Protein AF-A0A1J3GRE8-F1 (afdb_monomer_lite)

Secondary structure (DSSP, 8-state):
-HHHHHHHHHHHHHHHHHHHHHHT-SS-----------TT----------TT--BTTB---SS-S-GGG--HHHHTTS---THHHHHHHHHHHHHHHHSS-S-----BTTB-TTT--

Organism: Noccaea caerulescens (NCBI:txid107243)

InterPro domains:
  IPR000719 Protein kinase domain [PF00069] (44-110)
  IPR000719 Protein kinase domain [PS50011] (1-117)
  IPR011009 Protein kinase-like domain superfamily [SSF56112] (41-107)

Sequence (117 aa):
LIEKKLKRRARRAVAKISGRRVSIVGLSETPTKTVRNLDGIDMRCKVVDFGNACWADNKFAEEIQTRQYRAPEVILQSGYSFSVDMWSFACTAFELATGDMLFAPKDGNGYGEDEDH

Foldseek 3Di:
DVVVVVVVVVVVVVVVVVVVVVVVPDDDDDPPPPDPDCPPPDPDDDDDDCVLPDDQVGHDDLQDDDQLQADLCSLVSVDDGPVSVVSSVVQVVVCVVPVDGPFDFCDDDPDHSSNGD

pLDDT: mean 81.93, std 17.6, range [41.59, 98.38]

Radius of gyration: 19.97 Å; chains: 1; bounding box: 48×30×61 Å

Structure (mmCIF, N/CA/C/O backbone):
data_AF-A0A1J3GRE8-F1
#
_entry.id   AF-A0A1J3GRE8-F1
#
loop_
_atom_site.group_PDB
_atom_site.id
_atom_site.type_symbol
_atom_site.label_atom_id
_atom_site.label_alt_id
_atom_site.label_comp_id
_atom_site.label_asym_id
_atom_site.label_entity_id
_atom_site.label_seq_id
_atom_site.pdbx_PDB_ins_code
_atom_site.Cartn_x
_atom_site.Cartn_y
_atom_site.Cartn_z
_atom_site.occupancy
_atom_site.B_iso_or_equiv
_atom_site.auth_seq_id
_atom_site.auth_comp_id
_atom_site.auth_asym_id
_atom_site.auth_atom_id
_atom_site.pdbx_PDB_model_num
ATOM 1 N N . LEU A 1 1 ? -21.882 -22.134 -13.567 1.00 55.66 1 LEU A N 1
ATOM 2 C CA . LEU A 1 1 ? -22.225 -21.392 -14.817 1.00 55.66 1 LEU A CA 1
ATOM 3 C C . LEU A 1 1 ? -21.520 -20.025 -14.911 1.00 55.66 1 LEU A C 1
ATOM 5 O O . LEU A 1 1 ? -21.114 -19.631 -16.002 1.00 55.66 1 LEU A O 1
ATOM 9 N N . ILE A 1 2 ? -21.347 -19.325 -13.782 1.00 59.47 2 ILE A N 1
ATOM 10 C CA . ILE A 1 2 ? -20.769 -17.972 -13.685 1.00 59.47 2 ILE A CA 1
ATOM 11 C C . ILE A 1 2 ? -19.256 -17.957 -13.973 1.00 59.47 2 ILE A C 1
ATOM 13 O O . ILE A 1 2 ? -18.818 -17.208 -14.841 1.00 59.47 2 ILE A O 1
ATOM 17 N N . GLU A 1 3 ? -18.471 -18.866 -13.389 1.00 58.16 3 GLU A N 1
ATOM 18 C CA . GLU A 1 3 ? -17.017 -18.949 -13.641 1.00 58.16 3 GLU A CA 1
ATOM 19 C C . GLU A 1 3 ? -16.659 -19.201 -15.111 1.00 58.16 3 GLU A C 1
ATOM 21 O O . GLU A 1 3 ? -15.713 -18.623 -15.646 1.00 58.16 3 GLU A O 1
ATOM 26 N N . LYS A 1 4 ? -17.442 -20.039 -15.805 1.00 58.28 4 LYS A N 1
ATOM 27 C CA . LYS A 1 4 ? -17.248 -20.309 -17.239 1.00 58.28 4 LYS A CA 1
ATOM 28 C C . LYS A 1 4 ? -17.508 -19.051 -18.077 1.00 58.28 4 LYS A C 1
ATOM 30 O O . LYS A 1 4 ? -16.809 -18.816 -19.063 1.00 58.28 4 LYS A O 1
ATOM 35 N N . LYS A 1 5 ? -18.475 -18.214 -17.675 1.00 60.25 5 LYS A N 1
ATOM 36 C CA . LYS A 1 5 ? -18.725 -16.904 -18.301 1.00 60.25 5 LYS A CA 1
ATOM 37 C C . LYS A 1 5 ? -17.596 -15.913 -17.996 1.00 60.25 5 LYS A C 1
ATOM 39 O O . LYS A 1 5 ? -17.185 -15.202 -18.914 1.00 60.25 5 LYS A O 1
ATOM 44 N N . LEU A 1 6 ? -17.064 -15.913 -16.772 1.00 64.25 6 LEU A N 1
ATOM 45 C CA . LEU A 1 6 ? -15.968 -15.039 -16.342 1.00 64.25 6 LEU A CA 1
ATOM 46 C C . LEU A 1 6 ? -14.659 -15.367 -17.081 1.00 64.25 6 LEU A C 1
ATOM 48 O O . LEU A 1 6 ? -14.087 -14.497 -17.734 1.00 64.25 6 LEU A O 1
ATOM 52 N N . LYS A 1 7 ? -14.267 -16.650 -17.131 1.00 63.97 7 LYS A N 1
ATOM 53 C CA . LYS A 1 7 ? -13.099 -17.127 -17.900 1.00 63.97 7 LYS A CA 1
ATOM 54 C C . LYS A 1 7 ? -13.218 -16.819 -19.395 1.00 63.97 7 LYS A C 1
ATOM 56 O O . LYS A 1 7 ? -12.233 -16.458 -20.035 1.00 63.97 7 LYS A O 1
ATOM 61 N N . ARG A 1 8 ? -14.423 -16.914 -19.970 1.00 65.69 8 ARG A N 1
ATOM 62 C CA . ARG A 1 8 ? -14.665 -16.571 -21.382 1.00 65.69 8 ARG A CA 1
ATOM 63 C C . ARG A 1 8 ? -14.558 -15.066 -21.645 1.00 65.69 8 ARG A C 1
ATOM 65 O O . ARG A 1 8 ? -14.069 -14.677 -22.703 1.00 65.69 8 ARG A O 1
ATOM 72 N N . ARG A 1 9 ? -15.003 -14.225 -20.704 1.00 66.12 9 ARG A N 1
ATOM 73 C CA . ARG A 1 9 ? -14.842 -12.764 -20.774 1.00 66.12 9 ARG A CA 1
ATOM 74 C C . ARG A 1 9 ? -13.375 -12.357 -20.646 1.00 66.12 9 ARG A C 1
ATOM 76 O O . ARG A 1 9 ? -12.916 -11.602 -21.495 1.00 66.12 9 ARG A O 1
ATOM 83 N N . ALA A 1 10 ? -12.637 -12.941 -19.701 1.00 63.59 10 ALA A N 1
ATOM 84 C CA . ALA A 1 10 ? -11.201 -12.709 -19.539 1.00 63.59 10 ALA A CA 1
ATOM 85 C C . ALA A 1 10 ? -10.418 -13.070 -20.815 1.00 63.59 10 ALA A C 1
ATOM 87 O O . ALA A 1 10 ? -9.681 -12.247 -21.349 1.00 63.59 10 ALA A O 1
ATOM 88 N N . ARG A 1 11 ? -10.673 -14.251 -21.400 1.00 65.81 11 ARG A N 1
ATOM 89 C CA . ARG A 1 11 ? -10.040 -14.668 -22.667 1.00 65.81 11 ARG A CA 1
ATOM 90 C C . ARG A 1 11 ? -10.369 -13.736 -23.838 1.00 65.81 11 ARG A C 1
ATOM 92 O O . ARG A 1 11 ? -9.496 -13.449 -24.652 1.00 65.81 11 ARG A O 1
ATOM 99 N N . ARG A 1 12 ? -11.609 -13.235 -23.925 1.00 62.38 12 ARG A N 1
ATOM 100 C CA . ARG A 1 12 ? -12.005 -12.257 -24.956 1.00 62.38 12 ARG A CA 1
ATOM 101 C C . ARG A 1 12 ? -11.354 -10.890 -24.755 1.00 62.38 12 ARG A C 1
ATOM 103 O O . ARG A 1 12 ? -11.010 -10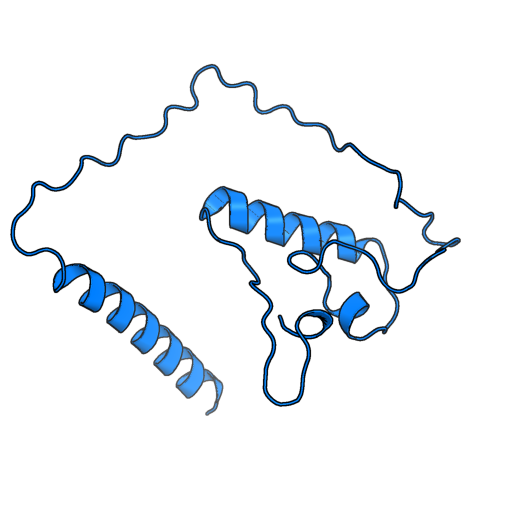.266 -25.752 1.00 62.38 12 ARG A O 1
ATOM 110 N N . ALA A 1 13 ? -11.185 -10.435 -23.514 1.00 65.06 13 ALA A N 1
ATOM 111 C CA . ALA A 1 13 ? -10.494 -9.183 -23.212 1.00 65.06 13 ALA A CA 1
ATOM 112 C C . ALA A 1 13 ? -9.015 -9.260 -23.622 1.00 65.06 13 ALA A C 1
ATOM 114 O O . ALA A 1 13 ? -8.551 -8.406 -24.374 1.00 65.06 13 ALA A O 1
ATOM 115 N N . VAL A 1 14 ? -8.324 -10.345 -23.254 1.00 60.56 14 VAL A N 1
ATOM 116 C CA . VAL A 1 14 ? -6.922 -10.599 -23.636 1.00 60.56 14 VAL A CA 1
ATOM 117 C C . VAL A 1 14 ? -6.753 -10.658 -25.161 1.00 60.56 14 VAL A C 1
ATOM 119 O O . VAL A 1 14 ? -5.864 -10.010 -25.710 1.00 60.56 14 VAL A O 1
ATOM 122 N N . ALA A 1 15 ? -7.648 -11.355 -25.871 1.00 61.41 15 ALA A N 1
ATOM 123 C CA . ALA A 1 15 ? -7.611 -11.418 -27.335 1.00 61.41 15 ALA A CA 1
ATOM 124 C C . ALA A 1 15 ? -7.863 -10.049 -28.001 1.00 61.41 15 ALA A C 1
ATOM 126 O O . ALA A 1 15 ? -7.235 -9.730 -29.008 1.00 61.41 15 ALA A O 1
ATOM 127 N N . LYS A 1 16 ? -8.738 -9.208 -27.428 1.00 64.62 16 LYS A N 1
ATOM 128 C CA . LYS A 1 16 ? -8.987 -7.841 -27.921 1.00 64.62 16 LYS A CA 1
ATOM 129 C C . LYS A 1 16 ? -7.784 -6.920 -27.713 1.00 64.62 16 LYS A C 1
ATOM 131 O O . LYS A 1 16 ? -7.497 -6.116 -28.593 1.00 64.62 16 LYS A O 1
ATOM 136 N N . ILE A 1 17 ? -7.081 -7.050 -26.587 1.00 59.44 17 ILE A N 1
ATOM 137 C CA . ILE A 1 17 ? -5.844 -6.305 -26.303 1.00 59.44 17 ILE A CA 1
ATOM 138 C C . ILE A 1 17 ? -4.742 -6.718 -27.288 1.00 59.44 17 ILE A C 1
ATOM 140 O O . ILE A 1 17 ? -4.071 -5.859 -27.856 1.00 59.44 17 ILE A O 1
ATOM 144 N N . SER A 1 18 ? -4.612 -8.020 -27.560 1.00 55.91 18 SER A N 1
ATOM 145 C CA . SER A 1 18 ? -3.664 -8.540 -28.552 1.00 55.91 18 SER A CA 1
ATOM 146 C C . SER A 1 18 ? -3.979 -8.042 -29.971 1.00 55.91 18 SER A C 1
ATOM 148 O O . SER A 1 18 ? -3.087 -7.533 -30.641 1.00 55.91 18 SER A O 1
ATOM 150 N N . GLY A 1 19 ? -5.246 -8.084 -30.402 1.00 49.59 19 GLY A N 1
ATOM 151 C CA . GLY A 1 19 ? -5.649 -7.633 -31.740 1.00 49.59 19 GLY A CA 1
ATOM 152 C C . GLY A 1 19 ? -5.536 -6.119 -31.958 1.00 49.59 19 GLY A C 1
ATOM 153 O O . GLY A 1 19 ? -5.105 -5.685 -33.024 1.00 49.59 19 GLY A O 1
ATOM 154 N N . ARG A 1 20 ? -5.847 -5.300 -30.941 1.00 52.09 20 ARG A N 1
ATOM 155 C CA . ARG A 1 20 ? -5.754 -3.828 -31.032 1.00 52.09 20 ARG A CA 1
ATOM 156 C C . ARG A 1 20 ? -4.306 -3.338 -31.160 1.00 52.09 20 ARG A C 1
ATOM 158 O O . ARG A 1 20 ? -4.073 -2.276 -31.728 1.00 52.09 20 ARG A O 1
ATOM 165 N N . ARG A 1 21 ? -3.344 -4.138 -30.683 1.00 49.12 21 ARG A N 1
ATOM 166 C CA . ARG A 1 21 ? -1.902 -3.896 -30.835 1.00 49.12 21 ARG A CA 1
ATOM 167 C C . ARG A 1 21 ? -1.404 -4.159 -32.261 1.00 49.12 21 ARG A C 1
ATOM 169 O O . ARG A 1 21 ? -0.431 -3.540 -32.662 1.00 49.12 21 ARG A O 1
ATOM 176 N N . VAL A 1 22 ? -2.073 -5.027 -33.027 1.00 50.03 22 VAL A N 1
ATOM 177 C CA . VAL A 1 22 ? -1.688 -5.360 -34.414 1.00 50.03 22 VAL A CA 1
ATOM 178 C C . VAL A 1 22 ? -2.215 -4.322 -35.409 1.00 50.03 22 VAL A C 1
ATOM 180 O O . VAL A 1 22 ? -1.516 -3.969 -36.348 1.00 50.03 22 VAL A O 1
ATOM 183 N N . SER A 1 23 ? -3.414 -3.774 -35.192 1.00 49.59 23 SER A N 1
ATOM 184 C CA . SER A 1 23 ? -4.052 -2.856 -36.150 1.00 49.59 23 SER A CA 1
ATOM 185 C C . SER A 1 23 ? -3.507 -1.419 -36.150 1.00 49.59 23 SER A C 1
ATOM 187 O O . SER A 1 23 ? -3.794 -0.676 -37.079 1.00 49.59 23 SER A O 1
ATOM 189 N N . ILE A 1 24 ? -2.754 -1.008 -35.121 1.00 52.38 24 ILE A N 1
ATOM 190 C CA . ILE A 1 24 ? -2.148 0.339 -35.032 1.00 52.38 24 ILE A CA 1
ATOM 191 C C . ILE A 1 24 ? -0.739 0.383 -35.651 1.00 52.38 24 ILE A C 1
ATOM 193 O O . ILE A 1 24 ? -0.247 1.459 -35.977 1.00 52.38 24 ILE A O 1
ATOM 197 N N . VAL A 1 25 ? -0.100 -0.768 -35.876 1.00 48.06 25 VAL A N 1
ATOM 198 C CA . VAL A 1 25 ? 1.263 -0.845 -36.425 1.00 48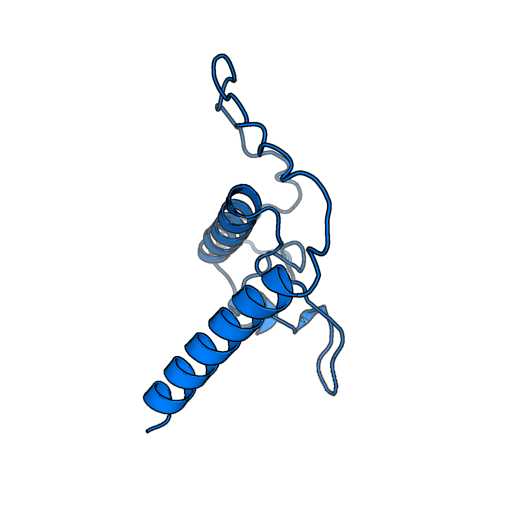.06 25 VAL A CA 1
ATOM 199 C C . VAL A 1 25 ? 1.192 -0.999 -37.946 1.00 48.06 25 VAL A C 1
ATOM 201 O O . VAL A 1 25 ? 1.510 -2.038 -38.517 1.00 48.06 25 VAL A O 1
ATOM 204 N N . GLY A 1 26 ? 0.719 0.056 -38.606 1.00 49.22 26 GLY A N 1
ATOM 205 C CA . GLY A 1 26 ? 1.061 0.315 -39.998 1.00 49.22 26 GLY A CA 1
ATOM 206 C C . GLY A 1 26 ? 2.435 0.982 -40.038 1.00 49.22 26 GLY A C 1
ATOM 207 O O . GLY A 1 26 ? 2.584 2.072 -39.503 1.00 49.22 26 GLY A O 1
ATOM 208 N N . LEU A 1 27 ? 3.414 0.301 -40.644 1.00 50.66 27 LEU A N 1
ATOM 209 C CA . LEU A 1 27 ? 4.716 0.824 -41.088 1.00 50.66 27 LEU A CA 1
ATOM 210 C C . LEU A 1 27 ? 5.445 1.768 -40.109 1.00 50.66 27 LEU A C 1
ATOM 212 O O . LEU A 1 27 ? 5.526 2.972 -40.327 1.00 50.66 27 LEU A O 1
ATOM 216 N N . SER A 1 28 ? 6.092 1.201 -39.096 1.00 41.59 28 SER A N 1
ATOM 217 C CA . SER A 1 28 ? 7.364 1.730 -38.594 1.00 41.59 28 SER A CA 1
ATOM 218 C C . SER A 1 28 ? 8.142 0.610 -37.907 1.00 41.59 28 SER A C 1
ATOM 220 O O . SER A 1 28 ? 7.554 -0.327 -37.363 1.00 41.59 28 SER A O 1
ATOM 222 N N . GLU A 1 29 ? 9.464 0.658 -38.045 1.00 47.19 29 GLU A N 1
ATOM 223 C CA . GLU A 1 29 ? 10.429 -0.307 -37.517 1.00 47.19 29 GLU A CA 1
ATOM 224 C C . GLU A 1 29 ? 10.064 -0.747 -36.096 1.00 47.19 29 GLU A C 1
ATOM 226 O O . GLU A 1 29 ? 9.780 0.080 -35.229 1.00 47.19 29 GLU A O 1
ATOM 231 N N . THR A 1 30 ? 10.060 -2.058 -35.839 1.00 44.81 30 THR A N 1
ATOM 232 C CA . THR A 1 30 ? 9.875 -2.579 -34.482 1.00 44.81 30 THR A CA 1
ATOM 233 C C . THR A 1 30 ? 10.971 -1.990 -33.596 1.00 44.81 30 THR A C 1
ATOM 235 O O . THR A 1 30 ? 12.136 -2.329 -33.824 1.00 44.81 30 THR A O 1
ATOM 238 N N . PRO A 1 31 ? 10.659 -1.147 -32.592 1.00 51.31 31 PRO A N 1
ATOM 239 C CA . PRO A 1 31 ? 11.686 -0.669 -31.692 1.00 51.31 31 PRO A CA 1
ATOM 240 C C . PRO A 1 31 ? 12.195 -1.897 -30.949 1.00 51.31 31 PRO A C 1
ATOM 242 O O . PRO A 1 31 ? 11.434 -2.586 -30.260 1.00 51.31 31 PRO A O 1
ATOM 245 N N . THR A 1 32 ? 13.472 -2.210 -31.143 1.00 46.22 32 THR A N 1
ATOM 246 C CA . THR A 1 32 ? 14.197 -3.203 -30.362 1.00 46.22 32 THR A CA 1
ATOM 247 C C . THR A 1 32 ? 13.942 -2.848 -28.904 1.00 46.22 32 THR A C 1
ATOM 249 O O . THR A 1 32 ? 14.388 -1.799 -28.442 1.00 46.22 32 THR A O 1
ATOM 252 N N . LYS A 1 33 ? 13.146 -3.655 -28.186 1.00 58.25 33 LYS A N 1
ATOM 253 C CA . LYS A 1 33 ? 12.973 -3.476 -26.742 1.00 58.25 33 LYS A CA 1
ATOM 254 C C . LYS A 1 33 ? 14.374 -3.522 -26.150 1.00 58.25 33 LYS A C 1
ATOM 256 O O . LYS A 1 33 ? 14.985 -4.588 -26.126 1.00 58.25 33 LYS A O 1
ATOM 261 N N . THR A 1 34 ? 14.890 -2.376 -25.727 1.00 59.16 34 THR A N 1
ATOM 262 C CA . THR A 1 34 ? 16.144 -2.291 -24.993 1.00 59.16 34 THR A CA 1
ATOM 263 C C . THR A 1 34 ? 15.997 -3.183 -23.771 1.00 59.16 34 THR A C 1
ATOM 265 O O . THR A 1 34 ? 15.161 -2.942 -22.899 1.00 59.16 34 THR A O 1
ATOM 268 N N . VAL A 1 35 ? 16.749 -4.283 -23.750 1.00 68.62 35 VAL A N 1
ATOM 269 C CA . VAL A 1 35 ? 16.831 -5.148 -22.576 1.00 68.62 35 VAL A CA 1
ATOM 270 C C . VAL A 1 35 ? 17.457 -4.289 -21.486 1.00 68.62 35 VAL A C 1
ATOM 272 O O . VAL A 1 35 ? 18.594 -3.842 -21.628 1.00 68.62 35 VAL A O 1
ATOM 275 N N . ARG A 1 36 ? 16.690 -3.979 -20.437 1.00 72.38 36 ARG A N 1
ATOM 276 C CA . ARG A 1 36 ? 17.220 -3.263 -19.276 1.00 72.38 36 ARG A CA 1
ATOM 277 C C . ARG A 1 36 ? 18.269 -4.170 -18.635 1.00 72.38 36 ARG A C 1
ATOM 279 O O . ARG A 1 36 ? 17.914 -5.235 -18.137 1.00 72.38 36 ARG A O 1
ATOM 286 N N . ASN A 1 37 ? 19.539 -3.780 -18.711 1.00 81.75 37 ASN A N 1
ATOM 287 C CA . ASN A 1 37 ? 20.615 -4.493 -18.038 1.00 81.75 37 ASN A CA 1
ATOM 288 C C . ASN A 1 37 ? 20.622 -4.091 -16.552 1.00 81.75 37 ASN A C 1
ATOM 290 O O . ASN A 1 37 ? 20.648 -2.900 -16.246 1.00 81.75 37 ASN A O 1
ATOM 294 N N . LEU A 1 38 ? 20.549 -5.078 -15.657 1.00 83.56 38 LEU A N 1
ATOM 295 C CA . LEU A 1 38 ? 20.589 -4.894 -14.202 1.00 83.56 38 LEU A CA 1
ATOM 296 C C . LEU A 1 38 ? 21.978 -5.200 -13.612 1.00 83.56 38 LEU A C 1
ATOM 298 O O . LEU A 1 38 ? 22.169 -5.079 -12.402 1.00 83.56 38 LEU A O 1
ATOM 302 N N . ASP A 1 39 ? 22.944 -5.595 -14.444 1.00 90.62 39 ASP A N 1
ATOM 303 C CA . ASP A 1 39 ? 24.309 -5.901 -14.027 1.00 90.62 39 ASP A CA 1
ATOM 304 C C . ASP A 1 39 ? 24.938 -4.696 -13.315 1.00 90.62 39 ASP A C 1
ATOM 306 O O . ASP A 1 39 ? 24.925 -3.569 -13.814 1.00 90.62 39 ASP A O 1
ATOM 310 N N . GLY A 1 40 ? 25.500 -4.936 -12.129 1.00 89.62 40 GLY A N 1
ATOM 311 C CA . GLY A 1 40 ? 26.135 -3.898 -11.313 1.00 89.62 40 GLY A CA 1
ATOM 312 C C . GLY A 1 40 ? 25.172 -3.024 -10.500 1.00 89.62 40 GLY A C 1
ATOM 313 O O . GLY A 1 40 ? 25.644 -2.160 -9.763 1.00 89.62 40 GLY A O 1
ATOM 314 N N . ILE A 1 41 ? 23.854 -3.248 -10.579 1.00 89.88 41 ILE A N 1
ATOM 315 C CA . ILE A 1 41 ? 22.877 -2.569 -9.718 1.00 89.88 41 ILE A CA 1
ATOM 316 C C . ILE A 1 41 ? 22.771 -3.305 -8.376 1.00 89.88 41 ILE A C 1
ATOM 318 O O . ILE A 1 41 ? 22.450 -4.492 -8.317 1.00 89.88 41 ILE A O 1
ATOM 322 N N . ASP A 1 42 ? 23.011 -2.588 -7.279 1.00 92.50 42 ASP A N 1
ATOM 323 C CA . ASP A 1 42 ? 22.761 -3.088 -5.927 1.00 92.50 42 ASP A CA 1
ATOM 324 C C . ASP A 1 42 ? 21.256 -3.070 -5.621 1.00 92.50 42 ASP A C 1
ATOM 326 O O . ASP A 1 42 ? 20.635 -2.012 -5.563 1.00 92.50 42 ASP A O 1
ATOM 330 N N . MET A 1 43 ? 20.672 -4.250 -5.410 1.00 89.12 43 MET A N 1
ATOM 331 C CA . MET A 1 43 ? 19.235 -4.422 -5.153 1.00 89.12 43 MET A CA 1
ATOM 332 C C . MET A 1 43 ? 18.867 -4.318 -3.663 1.00 89.12 43 MET A C 1
ATOM 334 O O . MET A 1 43 ? 17.725 -4.592 -3.283 1.00 89.12 43 MET A O 1
ATOM 338 N N . ARG A 1 44 ? 19.810 -3.946 -2.786 1.00 94.69 44 ARG A N 1
ATOM 339 C CA . ARG A 1 44 ? 19.513 -3.707 -1.369 1.00 94.69 44 ARG A CA 1
ATOM 340 C C . ARG A 1 44 ? 18.605 -2.491 -1.214 1.00 94.69 44 ARG A C 1
ATOM 342 O O . ARG A 1 44 ? 18.969 -1.373 -1.562 1.00 94.69 44 ARG A O 1
ATOM 349 N N . CYS A 1 45 ? 17.449 -2.707 -0.601 1.00 93.12 45 CYS A N 1
ATOM 350 C CA . CYS A 1 45 ? 16.517 -1.654 -0.225 1.00 93.12 45 CYS A CA 1
ATOM 351 C C . CYS A 1 45 ? 16.279 -1.657 1.290 1.00 93.12 45 CYS A C 1
ATOM 353 O O . CYS A 1 45 ? 16.559 -2.634 1.988 1.00 93.12 45 CYS A O 1
ATOM 355 N N . LYS A 1 46 ? 15.791 -0.529 1.804 1.00 96.50 46 LYS A N 1
ATOM 356 C CA . LYS A 1 46 ? 15.354 -0.368 3.192 1.00 96.50 46 LYS A CA 1
ATOM 357 C C . LYS A 1 46 ? 13.988 0.298 3.180 1.00 96.50 46 LYS A C 1
ATOM 359 O O . LYS A 1 46 ? 13.780 1.230 2.407 1.00 96.50 46 LYS A O 1
ATOM 364 N N . VAL A 1 47 ? 13.090 -0.168 4.041 1.00 95.88 47 VAL A N 1
ATOM 365 C CA . VAL A 1 47 ? 11.826 0.527 4.301 1.00 95.88 47 VAL A CA 1
ATOM 366 C C . VAL A 1 47 ? 12.137 1.798 5.087 1.00 95.88 47 VAL A C 1
ATOM 368 O O . VAL A 1 47 ? 12.975 1.787 5.992 1.00 95.88 47 VAL A O 1
ATOM 371 N N . VAL A 1 48 ? 11.496 2.894 4.702 1.00 96.81 48 VAL A N 1
ATOM 372 C CA . VAL A 1 48 ? 11.655 4.221 5.302 1.00 96.81 48 VAL A CA 1
ATOM 373 C C . VAL A 1 48 ? 10.279 4.820 5.581 1.00 96.81 48 VAL A C 1
ATOM 375 O O . VAL A 1 48 ? 9.275 4.244 5.181 1.00 96.81 48 VAL A O 1
ATOM 378 N N . ASP A 1 49 ? 10.265 5.977 6.244 1.00 94.88 49 ASP A N 1
ATOM 379 C CA . ASP A 1 49 ? 9.057 6.732 6.594 1.00 94.88 49 ASP A CA 1
ATOM 380 C C . ASP A 1 49 ? 8.063 5.954 7.475 1.00 94.88 49 ASP A C 1
ATOM 382 O O . ASP A 1 49 ? 7.006 5.492 7.057 1.00 94.88 49 ASP A O 1
ATOM 386 N N . PHE A 1 50 ? 8.419 5.841 8.754 1.00 95.56 50 PHE A N 1
ATOM 387 C CA . PHE A 1 50 ? 7.566 5.252 9.786 1.00 95.56 50 PHE A CA 1
ATOM 388 C C . PHE A 1 50 ? 6.661 6.299 10.461 1.00 95.56 50 PHE A C 1
ATOM 390 O O . PHE A 1 50 ? 6.170 6.052 11.560 1.00 95.56 50 PHE A O 1
ATOM 397 N N . GLY A 1 51 ? 6.432 7.466 9.840 1.00 94.19 51 GLY A N 1
ATOM 398 C CA . GLY A 1 51 ? 5.617 8.539 10.426 1.00 94.19 51 GLY A CA 1
ATOM 399 C C . GLY A 1 51 ? 4.162 8.135 10.686 1.00 94.19 51 GLY A C 1
ATOM 400 O O . GLY A 1 51 ? 3.554 8.616 11.636 1.00 94.19 51 GLY A O 1
ATOM 401 N N . ASN A 1 52 ? 3.644 7.196 9.887 1.00 91.44 52 ASN A N 1
ATOM 402 C CA . ASN A 1 52 ? 2.303 6.619 10.029 1.00 91.44 52 ASN A CA 1
ATOM 403 C C . ASN A 1 52 ? 2.311 5.188 10.598 1.00 91.44 52 ASN A C 1
ATOM 405 O O . ASN A 1 52 ? 1.278 4.522 10.589 1.00 91.44 52 ASN A O 1
ATOM 409 N N . ALA A 1 53 ? 3.453 4.684 11.074 1.00 94.31 53 ALA A N 1
ATOM 410 C CA . ALA A 1 53 ? 3.517 3.350 11.659 1.00 94.31 53 ALA A CA 1
ATOM 411 C C . ALA A 1 53 ? 2.864 3.332 13.048 1.00 94.31 53 ALA A C 1
ATOM 413 O O . ALA A 1 53 ? 3.080 4.233 13.859 1.00 94.31 53 ALA A O 1
ATOM 414 N N . CYS A 1 54 ? 2.106 2.278 13.347 1.00 94.75 54 CYS A N 1
ATOM 415 C CA . CYS A 1 54 ? 1.442 2.093 14.634 1.00 94.75 54 CYS A CA 1
ATOM 416 C C . CYS A 1 54 ? 1.739 0.716 15.234 1.00 94.75 54 CYS A C 1
ATOM 418 O O . CYS A 1 54 ? 2.063 -0.239 14.526 1.00 94.75 54 CYS A O 1
ATOM 420 N N . TRP A 1 55 ? 1.569 0.594 16.549 1.00 94.06 55 TRP A N 1
ATOM 421 C CA . TRP A 1 55 ? 1.572 -0.708 17.211 1.00 94.06 55 TRP A CA 1
ATOM 422 C C . TRP A 1 55 ? 0.233 -1.416 16.977 1.00 94.06 55 TRP A C 1
ATOM 424 O O . TRP A 1 55 ? -0.804 -0.770 16.833 1.00 94.06 55 TRP A O 1
ATOM 434 N N . ALA A 1 56 ? 0.231 -2.749 16.949 1.00 89.69 56 ALA A N 1
ATOM 435 C CA . ALA A 1 56 ? -0.978 -3.525 16.651 1.00 89.69 56 ALA A CA 1
ATOM 436 C C . ALA A 1 56 ? -2.104 -3.336 17.680 1.00 89.69 56 ALA A C 1
ATOM 438 O O . ALA A 1 56 ? -3.282 -3.448 17.340 1.00 89.69 56 ALA A O 1
ATOM 439 N N . ASP A 1 57 ? -1.729 -3.043 18.921 1.00 91.81 57 ASP A N 1
ATOM 440 C CA . ASP A 1 57 ? -2.592 -2.763 20.064 1.00 91.81 57 ASP A CA 1
ATOM 441 C C . ASP A 1 57 ? -2.831 -1.261 20.295 1.00 91.81 57 ASP A C 1
ATOM 443 O O . ASP A 1 57 ? -3.646 -0.900 21.139 1.00 91.81 57 ASP A O 1
ATOM 447 N N . ASN A 1 58 ? -2.174 -0.382 19.531 1.00 92.44 58 ASN A N 1
ATOM 448 C CA . ASN A 1 58 ? -2.320 1.067 19.650 1.00 92.44 58 ASN A CA 1
ATOM 449 C C . ASN A 1 58 ? -2.414 1.736 18.271 1.00 92.44 58 ASN A C 1
ATOM 451 O O . ASN A 1 58 ? -1.454 2.323 17.762 1.00 92.44 58 ASN A O 1
ATOM 455 N N . LYS A 1 59 ? -3.598 1.619 17.671 1.00 92.44 59 LYS A N 1
ATOM 456 C CA . LYS A 1 59 ? -3.956 2.227 16.385 1.00 92.44 59 LYS A CA 1
ATOM 457 C C . LYS A 1 59 ? -4.482 3.638 16.619 1.00 92.44 59 LYS A C 1
ATOM 459 O O . LYS A 1 59 ? -5.38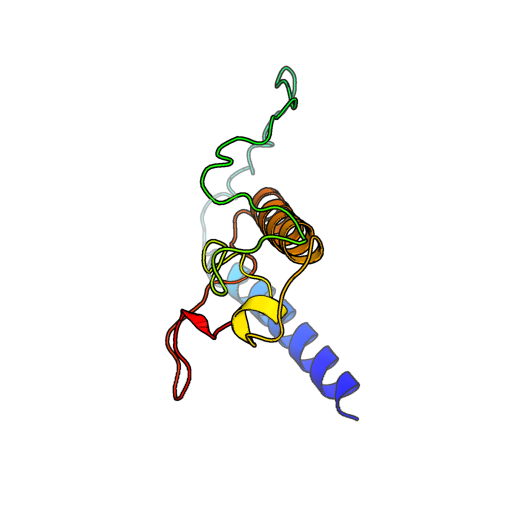9 3.823 17.425 1.00 92.44 59 LYS A O 1
ATOM 464 N N . PHE A 1 60 ? -3.943 4.617 15.897 1.00 91.50 60 PHE A N 1
ATOM 465 C CA . PHE A 1 60 ? -4.344 6.026 16.024 1.00 91.50 60 PHE A CA 1
ATOM 466 C C . PHE A 1 60 ? -5.194 6.545 14.852 1.00 91.50 60 PHE A C 1
ATOM 468 O O . PHE A 1 60 ? -5.725 7.648 14.940 1.00 91.50 60 PHE A O 1
ATOM 475 N N . ALA A 1 61 ? -5.338 5.770 13.773 1.00 91.50 61 ALA A N 1
ATOM 476 C CA . ALA A 1 61 ? -6.183 6.096 12.624 1.00 91.50 61 ALA A CA 1
ATOM 477 C C . ALA A 1 61 ? -6.851 4.830 12.071 1.00 91.50 61 ALA A C 1
ATOM 479 O O . ALA A 1 61 ? -6.238 3.761 12.084 1.00 91.50 61 ALA A O 1
ATOM 480 N N . GLU A 1 62 ? -8.090 4.952 11.590 1.00 91.19 62 GLU A N 1
ATOM 481 C CA . GLU A 1 62 ? -8.817 3.871 10.902 1.00 91.19 62 GLU A CA 1
ATOM 482 C C . GLU A 1 62 ? -8.582 3.897 9.390 1.00 91.19 62 GLU A C 1
ATOM 484 O O . GLU A 1 62 ? -8.448 2.844 8.770 1.00 91.19 62 GLU A O 1
ATOM 489 N N . GLU A 1 63 ? -8.458 5.095 8.816 1.00 91.75 63 GLU A N 1
ATOM 490 C CA . GLU A 1 63 ? -8.056 5.284 7.429 1.00 91.75 63 GLU A CA 1
ATOM 491 C C . GLU A 1 63 ? -6.534 5.420 7.347 1.00 91.75 63 GLU A C 1
ATOM 493 O O . GLU A 1 63 ? -5.936 6.377 7.843 1.00 91.75 63 GLU A O 1
ATOM 498 N N . ILE A 1 64 ? -5.907 4.429 6.724 1.00 95.12 64 ILE A N 1
ATOM 499 C CA . ILE A 1 64 ? -4.460 4.332 6.546 1.00 95.12 64 ILE A CA 1
ATOM 500 C C . ILE A 1 64 ? -4.137 4.033 5.078 1.00 95.12 64 ILE A C 1
ATOM 502 O O . ILE A 1 64 ? -5.032 3.781 4.266 1.00 95.12 64 ILE A O 1
ATOM 506 N N . GLN A 1 65 ? -2.840 4.022 4.760 1.00 96.00 65 GLN A N 1
ATOM 507 C CA . GLN A 1 65 ? -2.288 3.740 3.432 1.00 96.00 65 GLN A CA 1
ATOM 508 C C . GLN A 1 65 ? -2.646 4.791 2.369 1.00 96.00 65 GLN A C 1
ATOM 510 O O . GLN A 1 65 ? -3.664 5.484 2.413 1.00 96.00 65 GLN A O 1
ATOM 515 N N . THR A 1 66 ? -1.784 4.888 1.362 1.00 94.88 66 THR A N 1
ATOM 516 C CA . THR A 1 66 ? -2.091 5.612 0.130 1.00 94.88 66 THR A CA 1
ATOM 517 C C . THR A 1 66 ? -3.117 4.817 -0.679 1.00 94.88 66 THR A C 1
ATOM 519 O O . THR A 1 66 ? -3.018 3.595 -0.779 1.00 94.88 66 THR A O 1
ATOM 522 N N . ARG A 1 67 ? -4.086 5.517 -1.271 1.00 95.06 67 ARG A N 1
ATOM 523 C CA . ARG A 1 67 ? -5.299 4.960 -1.886 1.00 95.06 67 ARG A CA 1
ATOM 524 C C . ARG A 1 67 ? -5.075 3.749 -2.805 1.00 95.06 67 ARG A C 1
ATOM 526 O O . ARG A 1 67 ? -5.764 2.756 -2.650 1.00 95.06 67 ARG A O 1
ATOM 533 N N . GLN A 1 68 ? -4.104 3.794 -3.717 1.00 95.75 68 GLN A N 1
ATOM 534 C CA . GLN A 1 68 ? -3.824 2.719 -4.692 1.00 95.75 68 GLN A CA 1
ATOM 535 C C . GLN A 1 68 ? -3.261 1.433 -4.064 1.00 95.75 68 GLN A C 1
ATOM 537 O O . GLN A 1 68 ? -3.223 0.385 -4.706 1.00 95.75 68 GLN A O 1
ATOM 542 N N . TYR A 1 69 ? -2.783 1.526 -2.826 1.00 97.50 69 TYR A N 1
ATOM 543 C CA . TYR A 1 69 ? -2.153 0.443 -2.076 1.00 97.50 69 TYR A CA 1
ATOM 544 C C . TYR A 1 69 ? -2.990 0.066 -0.849 1.00 97.50 69 TYR A C 1
ATOM 546 O O . TYR A 1 69 ? -2.508 -0.668 0.009 1.00 97.50 69 TYR A O 1
ATOM 554 N N . ARG A 1 70 ? -4.213 0.598 -0.728 1.00 97.50 70 ARG A N 1
ATOM 555 C CA . ARG A 1 70 ? -5.058 0.454 0.456 1.00 97.50 70 ARG A CA 1
ATOM 556 C C . ARG A 1 70 ? -5.689 -0.932 0.497 1.00 97.50 70 ARG A C 1
ATOM 558 O O . ARG A 1 70 ? -6.181 -1.439 -0.504 1.00 97.50 70 ARG A O 1
ATOM 565 N N . ALA A 1 71 ? -5.646 -1.574 1.656 1.00 97.56 71 ALA A N 1
ATOM 566 C CA . ALA A 1 71 ? -6.192 -2.915 1.801 1.00 97.56 71 ALA A CA 1
ATOM 567 C C . ALA A 1 71 ? -7.733 -2.891 1.835 1.00 97.56 71 ALA A C 1
ATOM 569 O O . ALA A 1 71 ? -8.320 -1.939 2.359 1.00 97.56 71 ALA A O 1
ATOM 570 N N . PRO A 1 72 ? -8.417 -3.936 1.336 1.00 96.69 72 PRO A N 1
ATOM 571 C CA . PRO A 1 72 ? -9.876 -3.981 1.313 1.00 96.69 72 PRO A CA 1
ATOM 572 C C . PRO A 1 72 ? -10.491 -3.905 2.714 1.00 96.69 72 PRO A C 1
ATOM 574 O O . PRO A 1 72 ? -11.535 -3.285 2.883 1.00 96.69 72 PRO A O 1
ATOM 577 N N . GLU A 1 73 ? -9.845 -4.465 3.739 1.00 96.69 73 GLU A N 1
ATOM 578 C CA . GLU A 1 73 ? -10.302 -4.352 5.129 1.00 96.69 73 GLU A CA 1
ATOM 579 C C . GLU A 1 73 ? -10.261 -2.915 5.680 1.00 96.69 73 GLU A C 1
ATOM 581 O O . GLU A 1 73 ? -11.047 -2.576 6.567 1.00 96.69 73 GLU A O 1
ATOM 586 N N . VAL A 1 74 ? -9.383 -2.061 5.139 1.00 96.56 74 VAL A N 1
ATOM 587 C CA . VAL A 1 74 ? -9.309 -0.630 5.476 1.00 96.56 74 VAL A CA 1
ATOM 588 C C . VAL A 1 74 ? -10.425 0.130 4.766 1.00 96.56 74 VAL A C 1
ATOM 590 O O . VAL A 1 74 ? -11.109 0.926 5.399 1.00 96.56 74 VAL A O 1
ATOM 593 N N . ILE A 1 75 ? -10.668 -0.164 3.485 1.00 95.62 75 ILE A N 1
ATOM 594 C CA . ILE A 1 75 ? -11.767 0.437 2.706 1.00 95.62 75 ILE A CA 1
ATOM 595 C C . ILE A 1 75 ? -13.123 0.113 3.335 1.00 95.62 75 ILE A C 1
ATOM 597 O O . ILE A 1 75 ? -13.968 0.984 3.503 1.00 95.62 75 ILE A O 1
ATOM 601 N N . LEU A 1 76 ? -13.319 -1.148 3.720 1.00 95.00 76 LEU A N 1
ATOM 602 C CA . LEU A 1 76 ? -14.552 -1.628 4.342 1.00 95.00 76 LEU A CA 1
ATOM 603 C C . LEU A 1 76 ? -14.681 -1.234 5.819 1.00 95.00 76 LEU A C 1
ATOM 605 O O . LEU A 1 76 ? -15.667 -1.612 6.450 1.00 95.00 76 LEU A O 1
ATOM 609 N N . GLN A 1 77 ? -13.685 -0.540 6.383 1.00 94.38 77 GLN A N 1
ATOM 610 C CA . GLN A 1 77 ? -13.633 -0.156 7.796 1.00 94.38 77 GLN A CA 1
ATOM 611 C C . GLN A 1 77 ? -13.876 -1.347 8.746 1.00 94.38 77 GLN A C 1
ATOM 613 O O . GLN A 1 77 ? -14.444 -1.209 9.826 1.00 94.38 77 GLN A O 1
ATOM 618 N N . SER A 1 78 ? -13.425 -2.549 8.365 1.00 94.44 78 SER A N 1
ATOM 619 C CA . SER A 1 78 ? -13.625 -3.779 9.148 1.00 94.44 78 SER A CA 1
ATOM 620 C C . SER A 1 78 ? -12.550 -4.003 10.219 1.00 94.44 78 SER A C 1
ATOM 622 O O . SER A 1 78 ? -12.457 -5.082 10.806 1.00 94.44 78 SER A O 1
ATOM 624 N N . GLY A 1 79 ? -11.711 -2.993 10.451 1.00 92.94 79 GLY A N 1
ATOM 625 C CA . GLY A 1 79 ? -10.471 -3.097 11.208 1.00 92.94 79 GLY A CA 1
ATOM 626 C C . GLY A 1 79 ? -9.336 -3.709 10.385 1.00 92.94 79 GLY A C 1
ATOM 627 O O . GLY A 1 79 ? -9.555 -4.476 9.452 1.00 92.94 79 GLY A O 1
ATOM 628 N N . TYR A 1 80 ? -8.101 -3.367 10.753 1.00 95.38 80 TYR A N 1
ATOM 629 C CA . TYR A 1 80 ? -6.893 -3.830 10.069 1.00 95.38 80 TYR A CA 1
ATOM 630 C C . TYR A 1 80 ? -5.883 -4.495 11.004 1.00 95.38 80 TYR A C 1
ATOM 632 O O . TYR A 1 80 ? -5.949 -4.362 12.228 1.00 95.38 80 TYR A O 1
ATOM 640 N N . SER A 1 81 ? -4.919 -5.202 10.422 1.00 95.00 81 SER A N 1
ATOM 641 C CA . SER A 1 81 ? -3.764 -5.786 11.108 1.00 95.00 81 SER A CA 1
ATOM 642 C C . SER A 1 81 ? -2.540 -5.701 10.191 1.00 95.00 81 SER A C 1
ATOM 644 O O . SER A 1 81 ? -2.573 -5.008 9.182 1.00 95.00 81 SER A O 1
ATOM 646 N N . PHE A 1 82 ? -1.479 -6.444 10.494 1.00 96.38 82 PHE A N 1
ATOM 647 C CA . PHE A 1 82 ? -0.251 -6.520 9.696 1.00 96.38 82 PHE A CA 1
ATOM 648 C C . PHE A 1 82 ? -0.477 -6.977 8.239 1.00 96.38 82 PHE A C 1
ATOM 650 O O . PHE A 1 82 ? 0.401 -6.822 7.394 1.00 96.38 82 PHE A O 1
ATOM 657 N N . SER A 1 83 ? -1.642 -7.559 7.922 1.00 97.31 83 SER A N 1
ATOM 658 C CA . SER A 1 83 ? -2.016 -7.963 6.559 1.00 97.31 83 SER A CA 1
ATOM 659 C C . SER A 1 83 ? -2.038 -6.799 5.575 1.00 97.31 83 SER A C 1
ATOM 661 O O . SER A 1 83 ? -1.741 -7.003 4.398 1.00 97.31 83 SER A O 1
ATOM 663 N N . VAL A 1 84 ? -2.331 -5.587 6.049 1.00 97.50 84 VAL A N 1
ATOM 664 C CA . VAL A 1 84 ? -2.418 -4.404 5.186 1.00 97.50 84 VAL A CA 1
ATOM 665 C C . VAL A 1 84 ? -1.069 -4.036 4.579 1.00 97.50 84 VAL A C 1
ATOM 667 O O . VAL A 1 84 ? -1.006 -3.661 3.411 1.00 97.50 84 VAL A O 1
ATOM 670 N N . ASP A 1 85 ? 0.024 -4.250 5.313 1.00 97.75 85 ASP A N 1
ATOM 671 C CA . ASP A 1 85 ? 1.378 -4.022 4.805 1.00 97.75 85 ASP A CA 1
ATOM 672 C C . ASP A 1 85 ? 1.719 -5.018 3.691 1.00 97.75 85 ASP A C 1
ATOM 674 O O . ASP A 1 85 ? 2.319 -4.657 2.677 1.00 97.75 85 ASP A O 1
ATOM 678 N N . MET A 1 86 ? 1.277 -6.273 3.835 1.00 98.31 86 MET A N 1
ATOM 679 C CA . MET A 1 86 ? 1.455 -7.296 2.801 1.00 98.31 86 MET A CA 1
ATOM 680 C C . MET A 1 86 ? 0.628 -7.000 1.549 1.00 98.31 86 MET A C 1
ATOM 682 O O . MET A 1 86 ? 1.088 -7.276 0.439 1.00 98.31 86 MET A O 1
ATOM 686 N N . TRP A 1 87 ? -0.562 -6.416 1.707 1.00 98.19 87 TRP A N 1
ATOM 687 C CA . TRP A 1 87 ? -1.367 -5.940 0.585 1.00 98.19 87 TRP A CA 1
ATOM 688 C C . TRP A 1 87 ? -0.665 -4.806 -0.169 1.00 98.19 87 TRP A C 1
ATOM 690 O O . TRP A 1 87 ? -0.478 -4.910 -1.385 1.00 98.19 87 TRP A O 1
ATOM 700 N N . SER A 1 88 ? -0.199 -3.772 0.546 1.00 98.12 88 SER A N 1
ATOM 701 C CA . SER A 1 88 ? 0.598 -2.685 -0.039 1.00 98.12 88 SER A CA 1
ATOM 702 C C . SER A 1 88 ? 1.806 -3.233 -0.795 1.00 98.12 88 SER A C 1
ATOM 704 O O . SER A 1 88 ? 2.034 -2.872 -1.948 1.00 98.12 88 SER A O 1
ATOM 706 N N . PHE A 1 89 ? 2.548 -4.159 -0.177 1.00 97.94 89 PHE A N 1
ATOM 707 C CA . PHE A 1 89 ? 3.722 -4.780 -0.783 1.00 97.94 89 PHE A CA 1
ATOM 708 C C . PHE A 1 89 ? 3.385 -5.540 -2.072 1.00 97.94 89 PHE A C 1
ATOM 710 O O . PHE A 1 89 ? 4.120 -5.433 -3.053 1.00 97.94 89 PHE A O 1
ATOM 717 N N . ALA A 1 90 ? 2.272 -6.277 -2.108 1.00 98.38 90 ALA A N 1
ATOM 718 C CA . ALA A 1 90 ? 1.830 -6.976 -3.313 1.00 98.38 90 ALA A CA 1
ATOM 719 C C . ALA A 1 90 ? 1.487 -5.998 -4.450 1.00 98.38 90 ALA A C 1
ATOM 721 O O . ALA A 1 90 ? 1.882 -6.229 -5.596 1.00 98.38 90 ALA A O 1
ATOM 722 N N . CYS A 1 91 ? 0.816 -4.889 -4.128 1.00 98.31 91 CYS A N 1
ATOM 723 C CA . CYS A 1 91 ? 0.525 -3.817 -5.080 1.00 98.31 91 CYS A CA 1
ATOM 724 C C . CYS A 1 91 ? 1.822 -3.185 -5.620 1.00 98.31 91 CYS A C 1
ATOM 726 O O . CYS A 1 91 ? 1.984 -3.071 -6.835 1.00 98.31 91 CYS A O 1
ATOM 728 N N . THR A 1 92 ? 2.791 -2.872 -4.749 1.00 97.62 92 THR A N 1
ATOM 729 C CA . THR A 1 92 ? 4.118 -2.364 -5.146 1.00 97.62 92 THR A CA 1
ATOM 730 C C . THR A 1 92 ? 4.882 -3.362 -6.018 1.00 97.62 92 THR A C 1
ATOM 732 O O . THR A 1 92 ? 5.459 -2.984 -7.034 1.00 97.62 92 THR A O 1
ATOM 735 N N . ALA A 1 93 ? 4.888 -4.650 -5.668 1.00 97.25 93 ALA A N 1
ATOM 736 C CA . ALA A 1 93 ? 5.572 -5.680 -6.449 1.00 97.25 93 ALA A CA 1
ATOM 737 C C . ALA A 1 93 ? 4.961 -5.837 -7.850 1.00 97.25 93 ALA A C 1
ATOM 739 O O . ALA A 1 93 ? 5.693 -5.979 -8.833 1.00 97.25 93 ALA A O 1
ATOM 740 N N . PHE A 1 94 ? 3.630 -5.779 -7.953 1.00 97.88 94 PHE A N 1
ATOM 741 C CA . PHE A 1 94 ? 2.934 -5.770 -9.237 1.00 97.88 94 PHE A CA 1
ATOM 742 C C . PHE A 1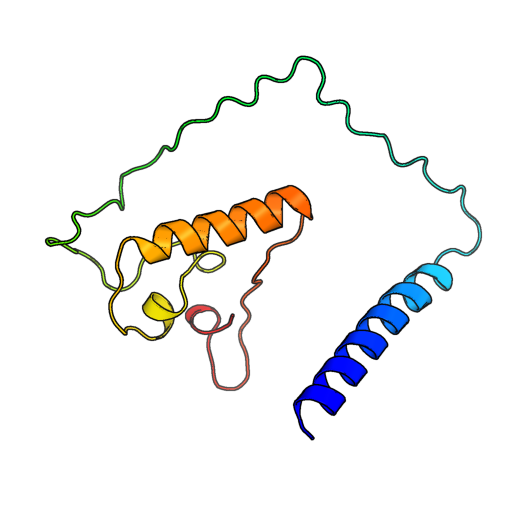 94 ? 3.329 -4.553 -10.081 1.00 97.88 94 PHE A C 1
ATOM 744 O O . PHE A 1 94 ? 3.658 -4.704 -11.260 1.00 97.88 94 PHE A O 1
ATOM 751 N N . GLU A 1 95 ? 3.340 -3.365 -9.478 1.00 97.38 95 GLU A N 1
ATOM 752 C CA . GLU A 1 95 ? 3.712 -2.122 -10.153 1.00 97.38 95 GLU A CA 1
ATOM 753 C C . GLU A 1 95 ? 5.157 -2.162 -10.658 1.00 97.38 95 GLU A C 1
ATOM 755 O O . GLU A 1 95 ? 5.413 -1.873 -11.825 1.00 97.38 95 GLU A O 1
ATOM 760 N N . LEU A 1 96 ? 6.103 -2.626 -9.838 1.00 94.19 96 LEU A N 1
ATOM 761 C CA . LEU A 1 96 ? 7.501 -2.789 -10.247 1.00 94.19 96 LEU A CA 1
ATOM 762 C C . LEU A 1 96 ? 7.666 -3.780 -11.411 1.00 94.19 96 LEU A C 1
ATOM 764 O O . LEU A 1 96 ? 8.519 -3.581 -12.278 1.00 94.19 96 LEU A O 1
ATOM 768 N N . ALA A 1 97 ? 6.863 -4.847 -11.442 1.00 94.12 97 ALA A N 1
ATOM 769 C CA . ALA A 1 97 ? 6.944 -5.880 -12.472 1.00 94.12 97 ALA A CA 1
ATOM 770 C C . ALA A 1 97 ? 6.302 -5.464 -13.806 1.00 94.12 97 ALA A C 1
ATOM 772 O O . ALA A 1 97 ? 6.746 -5.906 -14.869 1.00 94.12 97 ALA A O 1
ATOM 773 N N . THR A 1 98 ? 5.244 -4.654 -13.761 1.00 95.06 98 THR A N 1
ATOM 774 C CA . THR A 1 98 ? 4.419 -4.330 -14.937 1.00 95.06 98 THR A CA 1
ATOM 775 C C . THR A 1 98 ? 4.630 -2.909 -15.452 1.00 95.06 98 THR A C 1
ATOM 777 O O . THR A 1 98 ? 4.508 -2.677 -16.654 1.00 95.06 98 THR A O 1
ATOM 780 N N . GLY A 1 99 ? 5.004 -1.985 -14.567 1.00 95.00 99 GLY A N 1
ATOM 78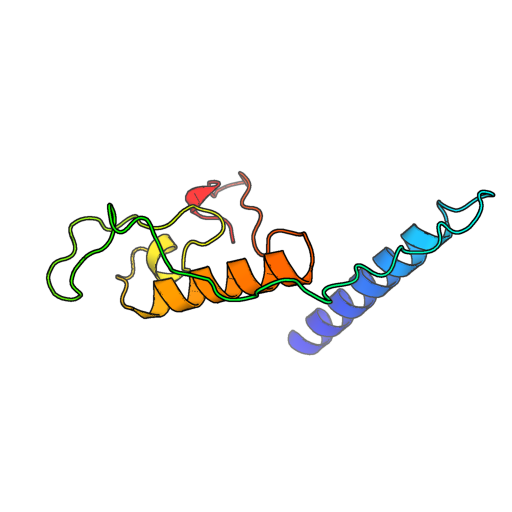1 C CA . GLY A 1 99 ? 5.009 -0.545 -14.809 1.00 95.00 99 GLY A CA 1
ATOM 782 C C . GLY A 1 99 ? 3.634 0.116 -14.673 1.00 95.00 99 GLY A C 1
ATOM 783 O O . GLY A 1 99 ? 3.542 1.316 -14.914 1.00 95.00 99 GLY A O 1
ATOM 784 N N . ASP A 1 100 ? 2.595 -0.639 -14.302 1.00 95.81 100 ASP A N 1
ATOM 785 C CA . ASP A 1 100 ? 1.219 -0.163 -14.151 1.00 95.81 100 ASP A CA 1
ATOM 786 C C . ASP A 1 100 ? 0.744 -0.337 -12.698 1.00 95.81 100 ASP A C 1
ATOM 788 O O . ASP A 1 100 ? 1.104 -1.303 -12.023 1.00 95.81 100 ASP A O 1
ATOM 792 N N . MET A 1 101 ? -0.122 0.559 -12.219 1.00 95.31 101 MET A N 1
ATOM 793 C CA . MET A 1 101 ? -0.769 0.392 -10.912 1.00 95.31 101 MET A CA 1
ATOM 794 C C . MET A 1 101 ? -1.696 -0.830 -10.932 1.00 95.31 101 MET A C 1
ATOM 796 O O . MET A 1 101 ? -2.458 -1.013 -11.886 1.00 95.31 101 MET A O 1
ATOM 800 N N . LEU A 1 102 ? -1.670 -1.644 -9.869 1.00 96.06 102 LEU A N 1
ATOM 801 C CA . LEU A 1 102 ? -2.592 -2.780 -9.741 1.00 96.06 102 LEU A CA 1
ATOM 802 C C . LEU A 1 102 ? -4.045 -2.304 -9.644 1.00 96.06 102 LEU A C 1
ATOM 804 O O . LEU A 1 102 ? -4.917 -2.817 -10.344 1.00 96.06 102 LEU A O 1
ATOM 808 N N . PHE A 1 103 ? -4.263 -1.291 -8.807 1.00 95.81 103 PHE A N 1
ATOM 809 C CA . PHE A 1 103 ? -5.527 -0.593 -8.643 1.00 95.81 103 PHE A CA 1
ATOM 810 C C . PHE A 1 103 ? -5.325 0.869 -9.025 1.00 95.81 103 PHE A C 1
ATOM 812 O O . PHE A 1 103 ? -4.383 1.517 -8.571 1.00 95.81 103 PHE A O 1
ATOM 819 N N . ALA A 1 104 ? -6.209 1.388 -9.873 1.00 93.00 104 ALA A N 1
ATOM 820 C CA . ALA A 1 104 ? -6.218 2.787 -10.289 1.00 93.00 104 ALA A CA 1
ATOM 821 C C . ALA A 1 104 ? -7.603 3.367 -9.975 1.00 93.00 104 ALA A C 1
ATOM 823 O O . ALA A 1 104 ? -8.413 3.473 -10.905 1.00 93.00 104 ALA A O 1
ATOM 824 N N . PRO A 1 105 ? -7.869 3.668 -8.687 1.00 89.75 105 PRO A N 1
ATOM 825 C CA . PRO A 1 105 ? -9.187 4.038 -8.189 1.00 89.75 105 PRO A CA 1
ATOM 826 C C . PRO A 1 105 ? -9.723 5.282 -8.886 1.00 89.75 105 PRO A C 1
ATOM 828 O O . PRO A 1 105 ? -8.965 6.221 -9.151 1.00 89.75 105 PRO A O 1
ATOM 831 N N . LYS A 1 106 ? -11.014 5.273 -9.210 1.00 89.19 106 LYS A N 1
ATOM 832 C CA . LYS A 1 106 ? -11.714 6.352 -9.914 1.00 89.19 106 LYS A CA 1
ATOM 833 C C . LYS A 1 106 ? -13.083 6.580 -9.307 1.00 89.19 106 LYS A C 1
ATOM 835 O O . LYS A 1 106 ? -13.723 5.646 -8.834 1.00 89.19 106 LYS A O 1
ATOM 840 N N . ASP A 1 107 ? -13.572 7.804 -9.443 1.00 89.00 107 ASP A N 1
ATOM 841 C CA . ASP A 1 107 ? -14.964 8.094 -9.136 1.00 89.00 107 ASP A CA 1
ATOM 842 C C . ASP A 1 107 ? -15.897 7.327 -10.081 1.00 89.00 107 ASP A C 1
ATOM 844 O O . ASP A 1 107 ? -15.715 7.293 -11.307 1.00 89.00 107 ASP A O 1
ATOM 848 N N . GLY A 1 108 ? -16.919 6.713 -9.489 1.00 84.00 108 GLY A N 1
ATOM 849 C CA . GLY A 1 108 ? -17.942 5.946 -10.182 1.00 84.00 108 GLY A CA 1
ATOM 850 C C . GLY A 1 108 ? -19.356 6.373 -9.801 1.00 84.00 108 GLY A C 1
ATOM 851 O O . GLY A 1 108 ? -19.591 7.233 -8.954 1.00 84.00 108 GLY A O 1
ATOM 852 N N . ASN A 1 109 ? -20.353 5.749 -10.433 1.00 81.62 109 ASN A N 1
ATOM 853 C CA . ASN A 1 109 ? -21.748 5.979 -10.060 1.00 81.62 109 ASN A CA 1
ATOM 854 C C . ASN A 1 109 ? -22.071 5.242 -8.754 1.00 81.62 109 ASN A C 1
ATOM 856 O O . ASN A 1 109 ? -22.445 4.069 -8.782 1.00 81.62 109 ASN A O 1
ATOM 860 N N . GLY A 1 110 ? -21.983 5.964 -7.635 1.00 84.56 110 GLY A N 1
ATOM 861 C CA . GLY A 1 110 ? -22.386 5.485 -6.310 1.00 84.56 110 GLY A CA 1
ATOM 862 C C . GLY A 1 110 ? -21.244 4.997 -5.419 1.00 84.56 110 GLY A C 1
ATOM 863 O O . GLY A 1 110 ? -21.537 4.381 -4.402 1.00 84.56 110 GLY A O 1
ATOM 864 N N . TYR A 1 111 ? -19.993 5.259 -5.797 1.00 82.31 111 TYR A N 1
ATOM 865 C CA . TYR A 1 111 ? -18.810 5.037 -4.966 1.00 82.31 111 TYR A CA 1
ATOM 866 C C . TYR A 1 111 ? -17.734 6.071 -5.315 1.00 82.31 111 TYR A C 1
ATOM 868 O O . TYR A 1 111 ? -17.646 6.513 -6.468 1.00 82.31 111 TYR A O 1
ATOM 876 N N . GLY A 1 112 ? -16.962 6.482 -4.312 1.00 85.69 112 GLY A N 1
ATOM 877 C CA . GLY A 1 112 ? -15.870 7.445 -4.483 1.00 85.69 112 GLY A CA 1
ATOM 878 C C . GLY A 1 112 ? -14.536 6.780 -4.823 1.00 85.69 112 GLY A C 1
ATOM 879 O O . GLY A 1 112 ? -14.377 5.570 -4.668 1.00 85.69 112 GLY A O 1
ATOM 880 N N . GLU A 1 113 ? -13.541 7.581 -5.210 1.00 86.56 113 GLU A N 1
ATOM 881 C CA . GLU A 1 113 ? -12.161 7.100 -5.413 1.00 86.56 113 GLU A CA 1
ATOM 882 C C . GLU A 1 113 ? -11.600 6.345 -4.194 1.00 86.56 113 GLU A C 1
ATOM 884 O O . GLU A 1 113 ? -10.790 5.438 -4.350 1.00 86.56 113 GLU A O 1
ATOM 889 N N . ASP A 1 114 ? -12.019 6.692 -2.976 1.00 85.19 114 ASP A N 1
ATOM 890 C CA . ASP A 1 114 ? -11.563 6.028 -1.747 1.00 85.19 114 ASP A CA 1
ATOM 891 C C . ASP A 1 114 ? -12.154 4.624 -1.530 1.00 85.19 114 ASP A C 1
ATOM 893 O O . ASP A 1 114 ? -11.628 3.865 -0.714 1.00 85.19 114 ASP A O 1
ATOM 897 N N . GLU A 1 115 ? -13.197 4.269 -2.285 1.00 82.06 115 GLU A N 1
ATOM 898 C CA . GLU A 1 115 ? -13.940 3.008 -2.184 1.00 82.06 115 GLU A CA 1
ATOM 899 C C . GLU A 1 115 ? -13.700 2.061 -3.377 1.00 82.06 115 GLU A C 1
ATOM 901 O O . GLU A 1 115 ? -14.121 0.904 -3.344 1.00 82.06 115 GLU A O 1
ATOM 906 N N . ASP A 1 116 ? -13.031 2.533 -4.434 1.00 83.69 116 ASP A N 1
ATOM 907 C CA . ASP A 1 116 ? -12.833 1.802 -5.692 1.00 83.69 116 ASP A CA 1
ATOM 908 C C . ASP A 1 116 ? -11.537 0.986 -5.681 1.00 83.69 116 ASP A C 1
ATOM 910 O O . ASP A 1 116 ? -10.459 1.564 -5.544 1.00 83.69 116 ASP A O 1
ATOM 914 N N . HIS A 1 117 ? -11.628 -0.337 -5.850 1.00 80.75 117 HIS A N 1
ATOM 915 C CA . HIS A 1 117 ? -10.522 -1.273 -6.120 1.00 80.75 117 HIS A CA 1
ATOM 916 C C . HIS A 1 117 ? -10.979 -2.337 -7.133 1.00 80.75 117 HIS A C 1
ATOM 918 O O . HIS A 1 117 ? -12.10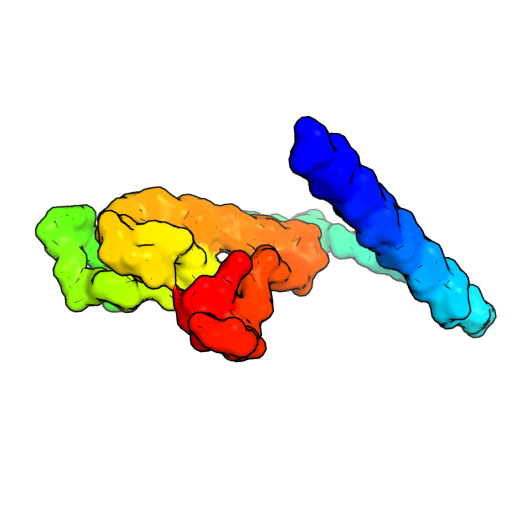0 -2.877 -6.985 1.00 80.75 117 HIS A O 1
#

=== Feature glossary ===
Each block in this record encodes a different view of the same protein. In brief:

Predicted aligned error. PAE(i, j) answers: if I align the predicted and true structures on residue i, how far off (in Å) do I expect residue j to be? A block-diagonal PAE matrix with low values on the blocks and high values off-diagonal is the signature of a multi-domain protein with confidently predicted domains but uncertain inter-domain orientation.

Contact-map, Ramachandran, and PAE plots. Plot images: a contact map (which residues are close in 3D, as an N×N binary image), a Ramachandran scatter (backbone torsion angles, revealing secondary-structure composition at a glance), and — for AlphaFold structures — a PAE heatmap (pairwise prediction confidence).

Backbone torsions (φ/ψ). φ (phi) and ψ (psi) are the two rotatable backbone dihedrals per residue: φ is the C(i-1)–N–Cα–C torsion, ψ is the N–Cα–C–N(i+1) torsion, both in degrees on (−180°, 180°]. α-helical residues cluster near (−60°, −45°); β-strand residues near (−120°, +130°). A Ramachandran plot is simply a scatter of (φ, ψ) for every residue.

Foldseek 3Di. A 3Di character summarizes, for each residue, the relative orientation of the Cα frame of its nearest spatial neighbor. Because it encodes fold topology rather than chemistry, 3Di alignments detect remote structural similarity that sequence alignment misses.

Radius of gyration, Cα contacts, bounding box. Three whole-structure scalars: the radius of gyration (RMS distance of Cα from centroid, in Å), the count of Cα–Cα contacts (pairs closer than 8 Å and separated by more than four residues in sequence — i.e. tertiary, not local, contacts), and the bounding-box dimensions. Together they distinguish compact globular folds from extended fibres or disordered chains.

Sequence. Sequence gives the chain of amino acids in standard one-letter code (A=alanine, C=cysteine, …, Y=tyrosine), read N→C. It is the only feature that is directly encoded by the gene; all structural features are derived from the folded form of this sequence.

mmCIF coordinates. Atomic coordinates in PDBx/mmCIF format — the same representation the Protein Data Bank distributes. Each line of the _atom_site loop places one backbone atom in Cartesian space (units: ångströms, origin: arbitrary).

Secondary structure (3-state, P-SEA). Three-state secondary structure (P-SEA) collapses the eight DSSP classes into helix (a), strand (b), and coil (c). P-SEA assigns these from Cα geometry alone — distances and angles — without requiring backbone oxygens, so it works on any Cα trace.

InterPro / GO / CATH / organism. Functional annotations link the protein to curated databases. InterPro entries identify conserved domains and families by matching the sequence against member-database signatures (Pfam, PROSITE, CDD, …). Gene Ontology (GO) terms describe molecular function, biological process, and cellular component in a controlled vocabulary. CATH places the structure in a hierarchical fold classification (Class/Architecture/Topology/Homologous-superfamily). The organism is the source species.

B-factor. B-factor (Debye–Waller factor) reflects atomic displacement in the crystal lattice. It is an experimental observable (units Å²), not a prediction; low values mean the atom is pinned down, high values mean it moves or is heterogeneous across the crystal.

Rendered structure images. Structure images are PyMOL renders from six orthogonal camera directions. Cartoon representation draws helices as coils and strands as arrows; sticks shows the backbone as bonds; surface shows the solvent-excluded envelope. Rainbow coloring maps sequence position to hue (blue→red, N→C); chain coloring assigns a distinct color per polypeptide.

Solvent-accessible surface area. Solvent-accessible surface area (SASA) is the area in Å² traced out by the centre of a 1.4 Å probe sphere (a water molecule) rolled over the protein's van der Waals surface (Shrake–Rupley / Lee–Richards construction). Buried residues have near-zero SASA; fully exposed residues can exceed 200 Å². The total SASA scales roughly with the number of surface residues.

Secondary structure (8-state, DSSP). The SS8 string is DSSP's per-residue secondary-structure call. α-helix (H) means an i→i+4 H-bond ladder; β-strand (E) means the residue participates in a β-sheet; 3₁₀ (G) and π (I) are tighter and wider helices; T/S are turns/bends; '-' is loop.

pLDDT. For AlphaFold models, the B-factor field carries pLDDT — the model's own estimate of local accuracy on a 0–100 scale. Regions with pLDDT<50 should be treated as essentially unmodeled; they often correspond to intrinsically disordered segments.

Nearest PDB structures. Nearest PDB neighbors are the top structural matches found by Foldseek when searching this structure against the entire Protein Data Bank. Each hit reports a TM-score (0 to 1; >0.5 almost always implies the same fold) and an E-value. These are *structural* homologs — they may share no detectable sequence similarity.